Protein AF-A0A974SAD9-F1 (afdb_monomer)

Secondary structure (DSSP, 8-state):
--EEEEEEGGGSTHHHH-GGGTTEEEEEEEESTT--------TTSPPPGGG-TTTS-----EEEEEEEE---

Foldseek 3Di:
DKDKDKDQQLPDPVCVVVVQSNQKMKMKIKPQPPQDDDDDADPVRDDDPVSDVVPDPRPGIDIDIDMDHDDD

Solvent-accessible surface area (backbone atoms only — not comparable to full-atom values): 4501 Å² total; per-residue (Å²): 97,71,47,77,49,74,44,60,41,37,79,39,77,67,20,74,86,35,63,84,29,44,56,22,35,42,35,44,37,32,40,31,72,74,61,73,74,86,83,66,66,45,100,84,70,50,64,54,80,93,71,39,73,92,79,47,82,79,84,50,70,44,79,46,81,46,79,46,73,60,86,131

Organism: NCBI:txid2803784

pLDDT: mean 76.55, std 17.23, range [49.09, 95.38]

Structure (mmCIF, N/CA/C/O backbone):
data_AF-A0A974SAD9-F1
#
_entry.id   AF-A0A974SAD9-F1
#
loop_
_atom_site.group_PDB
_atom_site.id
_atom_site.type_symbol
_atom_site.labe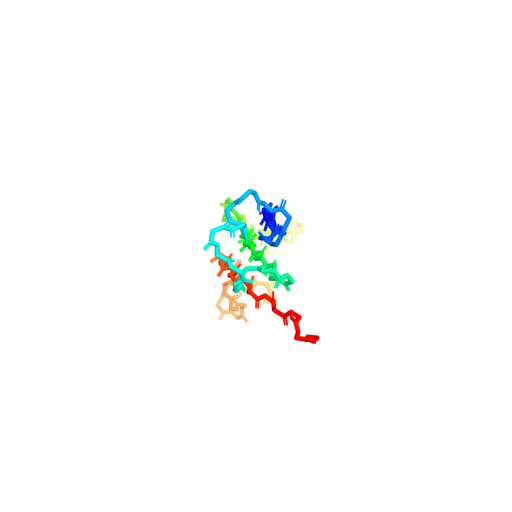l_atom_id
_atom_site.label_alt_id
_atom_site.label_comp_id
_atom_site.label_asym_id
_atom_site.label_entity_id
_atom_site.label_seq_id
_atom_site.pdbx_PDB_ins_code
_atom_site.Cartn_x
_atom_site.Cartn_y
_atom_site.Cartn_z
_atom_site.occupancy
_atom_site.B_iso_or_equiv
_atom_site.auth_seq_id
_atom_site.auth_comp_id
_atom_site.auth_asym_id
_atom_site.auth_atom_id
_atom_site.pdbx_PDB_model_num
ATOM 1 N N . MET A 1 1 ? -6.287 6.671 14.787 1.00 72.44 1 MET A N 1
ATOM 2 C CA . MET A 1 1 ? -5.228 7.260 13.921 1.00 72.44 1 MET A CA 1
ATOM 3 C C . MET A 1 1 ? -4.982 6.331 12.744 1.00 72.44 1 MET A C 1
ATOM 5 O O . MET A 1 1 ? -5.040 5.120 12.943 1.00 72.44 1 MET A O 1
ATOM 9 N N . ASN A 1 2 ? -4.685 6.882 11.564 1.00 81.50 2 ASN A N 1
ATOM 10 C CA . ASN A 1 2 ? -4.483 6.112 10.332 1.00 81.50 2 ASN A CA 1
ATOM 11 C C . ASN A 1 2 ? -3.080 6.389 9.779 1.00 81.50 2 ASN A C 1
ATOM 13 O O . ASN A 1 2 ? -2.622 7.532 9.810 1.00 81.50 2 ASN A O 1
ATOM 17 N N . LEU A 1 3 ? -2.407 5.354 9.280 1.00 84.69 3 LEU A N 1
ATOM 18 C CA . LEU A 1 3 ? -1.084 5.442 8.664 1.00 84.69 3 LEU A CA 1
ATOM 19 C C . LEU A 1 3 ? -1.191 5.075 7.186 1.00 84.69 3 LEU A C 1
ATOM 21 O O . LEU A 1 3 ? -1.768 4.051 6.831 1.00 84.69 3 LEU A O 1
ATOM 25 N N . ARG A 1 4 ? -0.590 5.883 6.313 1.00 89.69 4 ARG A N 1
ATOM 26 C CA . ARG A 1 4 ? -0.502 5.585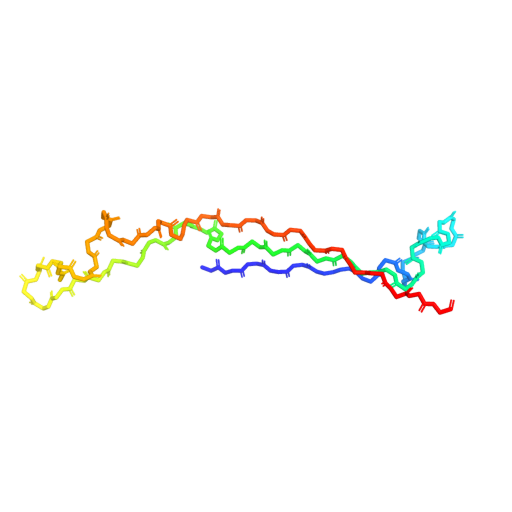 4.882 1.00 89.69 4 ARG A CA 1
ATOM 27 C C . ARG A 1 4 ? 0.918 5.806 4.385 1.00 89.69 4 ARG A C 1
ATOM 29 O O . ARG A 1 4 ? 1.462 6.893 4.533 1.00 89.69 4 ARG A O 1
ATOM 36 N N . LEU A 1 5 ? 1.476 4.780 3.753 1.00 92.56 5 LEU A N 1
ATOM 37 C CA . LEU A 1 5 ? 2.774 4.790 3.090 1.00 92.56 5 LEU A CA 1
ATOM 38 C C . LEU A 1 5 ? 2.577 4.516 1.600 1.00 92.56 5 LEU A C 1
ATOM 40 O O . LEU A 1 5 ? 1.760 3.679 1.214 1.00 92.56 5 LEU A O 1
ATOM 44 N N . PHE A 1 6 ? 3.330 5.205 0.750 1.00 93.88 6 PHE A N 1
ATOM 45 C CA . PHE A 1 6 ? 3.310 4.982 -0.691 1.00 93.88 6 PHE A CA 1
ATOM 46 C C . PHE A 1 6 ? 4.728 4.995 -1.255 1.00 93.88 6 PHE A C 1
ATOM 48 O O . PHE A 1 6 ? 5.610 5.667 -0.726 1.00 93.88 6 PHE A O 1
ATOM 55 N N . ALA A 1 7 ? 4.931 4.246 -2.334 1.00 94.06 7 ALA A N 1
ATOM 56 C CA . ALA A 1 7 ? 6.193 4.195 -3.050 1.00 94.06 7 ALA A CA 1
ATOM 57 C C . ALA A 1 7 ? 5.942 4.167 -4.559 1.00 94.06 7 ALA A C 1
ATOM 59 O O . ALA A 1 7 ? 5.223 3.303 -5.072 1.00 94.06 7 ALA A O 1
ATOM 60 N N . ASP A 1 8 ? 6.566 5.106 -5.267 1.00 94.50 8 ASP A N 1
ATOM 61 C CA . ASP A 1 8 ? 6.669 5.097 -6.723 1.00 94.50 8 ASP A CA 1
ATOM 62 C C . ASP A 1 8 ? 7.822 4.186 -7.137 1.00 94.50 8 ASP A C 1
ATOM 64 O O . ASP A 1 8 ? 8.972 4.612 -7.236 1.00 94.50 8 ASP A O 1
ATOM 68 N N . LEU A 1 9 ? 7.513 2.906 -7.353 1.00 91.94 9 LEU A N 1
ATOM 69 C CA . LEU A 1 9 ? 8.516 1.865 -7.585 1.00 91.94 9 LEU A CA 1
ATOM 70 C C . LEU A 1 9 ? 9.334 2.139 -8.849 1.00 91.94 9 LEU A C 1
ATOM 72 O O . LEU A 1 9 ? 10.532 1.893 -8.862 1.00 91.94 9 LEU A O 1
ATOM 76 N N . GLY A 1 10 ? 8.712 2.721 -9.877 1.00 89.62 10 GLY A N 1
ATOM 77 C CA . GLY A 1 10 ? 9.388 3.093 -11.122 1.00 89.62 10 GLY A CA 1
ATOM 78 C C . GLY A 1 10 ? 10.401 4.237 -10.997 1.00 89.62 10 GLY A C 1
ATOM 79 O O . GLY A 1 10 ? 11.253 4.368 -11.870 1.00 89.62 10 GLY A O 1
ATOM 80 N N . ALA A 1 11 ? 10.316 5.052 -9.941 1.00 89.44 11 ALA A N 1
ATOM 81 C CA . ALA A 1 11 ? 11.258 6.140 -9.674 1.00 89.44 11 ALA A CA 1
ATOM 82 C C . ALA A 1 11 ? 12.434 5.700 -8.785 1.00 89.44 11 ALA A C 1
ATOM 84 O O . ALA A 1 11 ? 13.382 6.460 -8.593 1.00 89.44 11 ALA A O 1
ATOM 85 N N . GLN A 1 12 ? 12.387 4.484 -8.232 1.00 91.62 12 GLN A N 1
ATOM 86 C CA . GLN A 1 12 ? 13.449 3.973 -7.376 1.00 91.62 12 GLN A CA 1
ATOM 87 C C . GLN A 1 12 ? 14.603 3.373 -8.192 1.00 91.62 12 GLN A C 1
ATOM 89 O O . GLN A 1 12 ? 14.367 2.816 -9.267 1.00 91.62 12 GLN A O 1
ATOM 94 N N . PRO A 1 13 ? 15.847 3.400 -7.671 1.00 92.50 13 PRO A N 1
ATOM 95 C CA . PRO A 1 13 ? 17.006 2.807 -8.344 1.00 92.50 13 PRO A CA 1
ATOM 96 C C . PRO A 1 13 ? 16.796 1.343 -8.754 1.00 92.50 13 PRO A C 1
ATOM 98 O O . PRO A 1 13 ? 17.239 0.945 -9.826 1.00 92.50 13 PRO A O 1
ATOM 101 N N . ILE A 1 14 ? 16.038 0.582 -7.955 1.00 90.88 14 ILE A N 1
ATOM 102 C CA . ILE A 1 14 ? 15.703 -0.826 -8.204 1.00 90.88 14 ILE A CA 1
ATOM 103 C C . ILE A 1 14 ? 14.939 -1.058 -9.523 1.00 90.88 14 ILE A C 1
ATOM 105 O O . ILE A 1 14 ? 14.993 -2.144 -10.093 1.00 90.88 14 ILE A O 1
ATOM 109 N N . ALA A 1 15 ? 14.262 -0.039 -10.065 1.00 91.31 15 ALA A N 1
ATOM 110 C CA . ALA A 1 15 ? 13.568 -0.140 -11.349 1.00 91.31 15 ALA A CA 1
ATOM 111 C C . ALA A 1 15 ? 14.517 -0.205 -12.556 1.00 91.31 15 ALA A C 1
ATOM 113 O O . ALA A 1 15 ? 14.072 -0.540 -13.657 1.00 91.31 15 ALA A O 1
ATOM 114 N N . ARG A 1 16 ? 15.808 0.112 -12.367 1.00 89.81 16 ARG A N 1
ATOM 115 C CA . ARG A 1 16 ? 16.841 -0.075 -13.397 1.00 89.81 16 ARG A CA 1
ATOM 116 C C . ARG A 1 16 ? 17.077 -1.558 -13.660 1.00 89.81 16 ARG A C 1
ATOM 118 O O . ARG A 1 16 ? 17.031 -1.974 -14.814 1.00 89.81 16 ARG A O 1
ATOM 125 N N . ASP A 1 17 ? 17.218 -2.334 -12.591 1.00 95.31 17 ASP A N 1
ATOM 126 C CA . ASP A 1 17 ? 17.440 -3.783 -12.654 1.00 95.31 17 ASP A CA 1
ATOM 127 C C . ASP A 1 17 ? 16.127 -4.551 -12.880 1.00 95.31 17 ASP A C 1
ATOM 129 O O . ASP A 1 17 ? 16.110 -5.651 -13.432 1.00 95.31 17 ASP A O 1
ATOM 133 N N . HIS A 1 18 ? 14.993 -3.938 -12.520 1.00 93.00 18 HIS A N 1
ATOM 134 C CA . HIS A 1 18 ? 13.657 -4.507 -12.676 1.00 93.00 18 HIS A CA 1
ATOM 135 C C . HIS A 1 18 ? 12.730 -3.599 -13.509 1.00 93.00 18 HIS A C 1
ATOM 137 O O . HIS A 1 18 ? 11.882 -2.890 -12.959 1.00 93.00 18 HIS A O 1
ATOM 143 N N . PRO A 1 19 ? 12.810 -3.662 -14.855 1.00 89.69 19 PRO A N 1
ATOM 144 C CA . PRO A 1 19 ? 12.006 -2.848 -15.774 1.00 89.69 19 PRO A CA 1
ATOM 145 C C . PRO A 1 19 ? 10.493 -2.925 -15.555 1.00 89.69 19 PRO A C 1
ATOM 147 O O . PRO A 1 19 ? 9.767 -1.968 -15.827 1.00 89.69 19 PRO A O 1
ATOM 150 N N . TRP A 1 20 ? 10.007 -4.055 -15.043 1.00 88.38 20 TRP A N 1
ATOM 151 C CA . TRP A 1 20 ? 8.593 -4.270 -14.749 1.00 88.38 20 TRP A CA 1
ATOM 152 C C . TRP A 1 20 ? 8.070 -3.363 -13.621 1.00 88.38 20 TRP A C 1
ATOM 154 O O . TRP A 1 20 ? 6.860 -3.165 -13.525 1.00 88.38 20 TRP A O 1
ATOM 164 N N . LEU A 1 21 ? 8.946 -2.738 -12.828 1.00 92.12 21 LEU A N 1
ATOM 165 C CA . LEU A 1 21 ? 8.577 -1.736 -11.824 1.00 92.12 21 LEU A CA 1
ATOM 166 C C . LEU A 1 21 ? 8.288 -0.353 -12.424 1.00 92.12 21 LEU A C 1
ATOM 168 O O . LEU A 1 21 ? 7.659 0.478 -11.767 1.00 92.12 21 LEU A O 1
ATOM 172 N N . ARG A 1 22 ? 8.692 -0.076 -13.672 1.00 91.69 22 ARG A N 1
ATOM 173 C CA . ARG A 1 22 ? 8.402 1.213 -14.324 1.00 91.69 22 ARG A CA 1
ATOM 174 C C . ARG A 1 22 ? 6.895 1.434 -14.423 1.00 91.69 22 ARG A C 1
ATOM 176 O O . ARG A 1 22 ? 6.169 0.542 -14.849 1.00 91.69 22 ARG A O 1
ATOM 183 N N . GLY A 1 23 ? 6.406 2.599 -14.008 1.00 91.06 23 GLY A N 1
ATOM 184 C CA . GLY A 1 23 ? 4.964 2.875 -13.964 1.00 91.06 23 GLY A CA 1
ATOM 185 C C . GLY A 1 23 ? 4.187 2.075 -12.906 1.00 91.06 23 GLY A C 1
ATOM 186 O O . GLY A 1 23 ? 2.956 2.098 -12.924 1.00 91.06 23 GLY A O 1
ATOM 187 N N . ALA A 1 24 ? 4.869 1.364 -11.996 1.00 94.75 24 ALA A N 1
ATOM 188 C CA . ALA A 1 24 ? 4.251 0.717 -10.844 1.00 94.75 24 ALA A CA 1
ATOM 189 C C . ALA A 1 24 ? 4.316 1.616 -9.598 1.00 94.75 24 ALA A C 1
ATOM 191 O O . ALA A 1 24 ? 5.331 2.259 -9.321 1.00 94.75 24 ALA A O 1
ATOM 192 N N . ARG A 1 25 ? 3.231 1.624 -8.823 1.00 94.38 25 ARG A N 1
ATOM 193 C CA . ARG A 1 25 ? 3.112 2.278 -7.518 1.00 94.38 25 ARG A CA 1
ATOM 194 C C . ARG A 1 25 ? 2.553 1.282 -6.511 1.00 94.38 25 ARG A C 1
ATOM 196 O O . ARG A 1 25 ? 1.555 0.621 -6.794 1.00 94.38 25 ARG A O 1
ATOM 203 N N . ALA A 1 26 ? 3.156 1.226 -5.331 1.00 94.38 26 ALA A N 1
ATOM 204 C CA . ALA A 1 26 ? 2.626 0.490 -4.189 1.00 94.38 26 ALA A CA 1
ATOM 205 C C . ALA A 1 26 ? 2.123 1.462 -3.118 1.00 94.38 26 ALA A C 1
ATOM 207 O O . ALA A 1 26 ? 2.663 2.554 -2.929 1.00 94.38 26 ALA A O 1
ATOM 208 N N . THR A 1 27 ? 1.063 1.086 -2.417 1.00 95.38 27 THR A N 1
ATOM 209 C CA . THR A 1 27 ? 0.515 1.843 -1.291 1.00 95.38 27 THR A CA 1
ATOM 210 C C . THR A 1 27 ? 0.098 0.879 -0.197 1.00 95.38 27 THR A C 1
ATOM 212 O O . THR A 1 27 ? -0.672 -0.044 -0.444 1.00 95.38 27 THR A O 1
ATOM 215 N N . LEU A 1 28 ? 0.594 1.117 1.012 1.00 93.12 28 LEU A N 1
ATOM 216 C CA . LEU A 1 28 ? 0.211 0.413 2.224 1.00 93.12 28 LEU A CA 1
ATOM 217 C C . LEU A 1 28 ? -0.579 1.385 3.100 1.00 93.12 28 LEU A C 1
ATOM 219 O O . LEU A 1 28 ? -0.085 2.455 3.449 1.00 93.12 28 LEU A O 1
ATOM 223 N N . SER A 1 29 ? -1.816 1.038 3.428 1.00 90.19 29 SER A N 1
ATOM 224 C CA . SER A 1 29 ? -2.652 1.797 4.359 1.00 90.19 29 SER A CA 1
ATOM 225 C C . SER A 1 29 ? -2.984 0.924 5.559 1.00 90.19 29 SER A C 1
ATOM 227 O O . SER A 1 29 ? -3.353 -0.235 5.392 1.00 90.19 29 SER A O 1
ATOM 229 N N . ILE A 1 30 ? -2.823 1.478 6.753 1.00 85.12 30 ILE A N 1
ATOM 230 C CA . ILE A 1 30 ? -3.229 0.872 8.013 1.00 85.12 30 ILE A CA 1
ATOM 231 C C . ILE A 1 30 ? -4.235 1.821 8.645 1.00 85.12 30 ILE A C 1
ATOM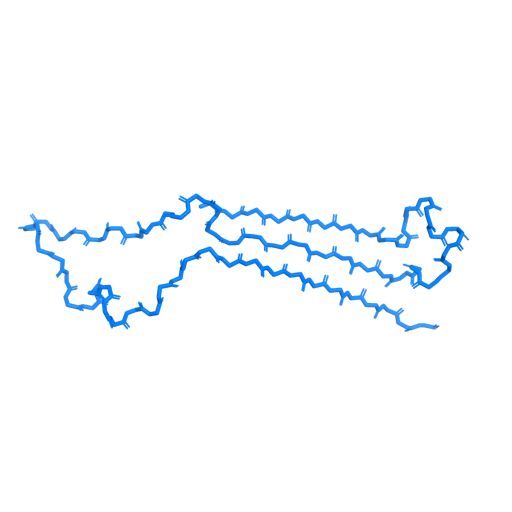 233 O O . ILE A 1 30 ? -3.881 2.918 9.088 1.00 85.12 30 ILE A O 1
ATOM 237 N N . ASP A 1 31 ? -5.487 1.398 8.670 1.00 81.69 31 ASP A N 1
ATOM 238 C CA . ASP A 1 31 ? -6.561 2.115 9.333 1.00 81.69 31 ASP A CA 1
ATOM 239 C C . ASP A 1 31 ? -6.695 1.597 10.765 1.00 81.69 31 ASP A C 1
ATOM 241 O O . ASP A 1 31 ? -6.546 0.400 11.030 1.00 81.69 31 ASP A O 1
ATOM 245 N N . ASN A 1 32 ? -6.946 2.520 11.693 1.00 74.81 32 ASN A N 1
ATOM 246 C CA . ASN A 1 32 ? -7.060 2.224 13.118 1.00 74.81 32 ASN A CA 1
ATOM 247 C C . ASN A 1 32 ? -5.781 1.605 13.741 1.00 74.81 32 ASN A C 1
ATOM 249 O O . ASN A 1 32 ? -5.809 0.565 14.401 1.00 74.81 32 ASN A O 1
ATOM 253 N N . LEU A 1 33 ? -4.627 2.264 13.545 1.00 66.31 33 LEU A N 1
ATOM 254 C CA . LEU A 1 33 ? -3.307 1.779 13.993 1.00 66.31 33 LEU A CA 1
ATOM 255 C C . LEU A 1 33 ? -3.235 1.481 15.507 1.00 66.31 33 LEU A C 1
ATOM 257 O O . LEU A 1 33 ? -2.545 0.548 15.910 1.00 66.31 33 LEU A O 1
ATOM 261 N N . PHE A 1 34 ? -3.962 2.247 16.325 1.00 67.69 34 PHE A N 1
ATOM 262 C CA . PHE A 1 34 ? -3.979 2.126 17.791 1.00 67.69 34 PHE A CA 1
ATOM 263 C C . PHE A 1 34 ? -5.260 1.488 18.342 1.00 67.69 34 PHE A C 1
AT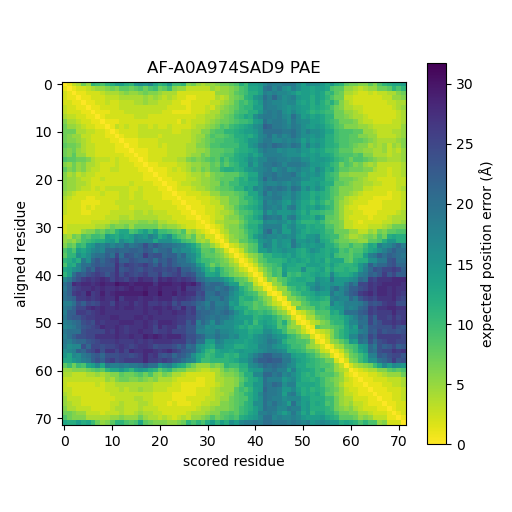OM 265 O O . PHE A 1 34 ? -5.515 1.607 19.533 1.00 67.69 34 PHE A O 1
ATOM 272 N N . ASP A 1 35 ? -6.060 0.836 17.490 1.00 64.44 35 ASP A N 1
ATOM 273 C CA . ASP A 1 35 ? -7.307 0.158 17.879 1.00 64.44 35 ASP A CA 1
ATOM 274 C C . ASP A 1 35 ? -8.231 1.028 18.757 1.00 64.44 35 ASP A C 1
ATOM 276 O O . ASP A 1 35 ? -8.786 0.603 19.770 1.00 64.44 35 ASP A O 1
ATOM 280 N N . SER A 1 36 ? -8.373 2.300 18.379 1.00 58.59 36 SER A N 1
ATOM 281 C CA . SER A 1 36 ? -9.267 3.230 19.055 1.00 58.59 36 SER A CA 1
ATOM 282 C C . SER A 1 36 ? -10.701 2.889 18.670 1.00 58.59 36 SER A C 1
ATOM 284 O O . SER A 1 36 ? -11.121 3.158 17.542 1.00 58.59 36 SER A O 1
ATOM 286 N N . ARG A 1 37 ? -11.456 2.305 19.599 1.00 60.53 37 ARG A N 1
ATOM 287 C CA . ARG A 1 37 ? -12.911 2.188 19.477 1.00 60.53 37 ARG A CA 1
ATOM 288 C C . ARG A 1 37 ? -13.548 3.516 19.867 1.00 60.53 37 ARG A C 1
ATOM 290 O O . ARG A 1 37 ? -13.149 4.139 20.848 1.00 60.53 37 ARG A O 1
ATOM 297 N N . GLN A 1 38 ? -14.523 3.963 19.086 1.00 55.53 38 GLN A N 1
ATOM 298 C CA . GLN A 1 38 ? -15.288 5.160 19.410 1.00 55.53 38 GLN A CA 1
ATOM 299 C C . GLN A 1 38 ? -16.231 4.832 20.579 1.00 55.53 38 GLN A C 1
ATOM 301 O O . GLN A 1 38 ? -17.270 4.210 20.380 1.00 55.53 38 GLN A O 1
ATOM 306 N N . GLU A 1 39 ? -15.868 5.217 21.806 1.00 56.06 39 GLU A N 1
ATOM 307 C CA . GLU A 1 39 ? -16.802 5.185 22.937 1.00 56.06 39 GLU A CA 1
ATOM 308 C C . GLU A 1 39 ? -17.752 6.383 22.834 1.00 56.06 39 GLU A C 1
ATOM 310 O O . GLU A 1 39 ? -17.384 7.517 23.139 1.00 56.06 39 GLU A O 1
ATOM 315 N N . VAL A 1 40 ? -18.986 6.137 22.393 1.00 54.41 40 VAL A N 1
ATOM 316 C CA . VAL A 1 40 ? -20.071 7.120 22.477 1.00 54.41 40 VAL A CA 1
ATOM 317 C C . VAL A 1 40 ? -20.828 6.873 23.779 1.00 54.41 40 VAL A C 1
ATOM 319 O O . VAL A 1 40 ? -21.467 5.834 23.945 1.00 54.41 40 VAL A O 1
ATOM 322 N N . ARG A 1 41 ? -20.753 7.822 24.715 1.00 52.41 41 ARG A N 1
ATOM 323 C CA . ARG A 1 41 ? -21.555 7.835 25.947 1.00 52.41 41 ARG A CA 1
ATOM 324 C C . ARG A 1 41 ? -22.533 9.008 25.869 1.00 52.41 41 ARG A C 1
ATOM 326 O O . ARG A 1 41 ? -22.107 10.124 25.583 1.00 52.41 41 ARG A O 1
ATOM 333 N N . ASP A 1 42 ? -23.825 8.759 26.084 1.00 50.16 42 ASP A N 1
ATOM 334 C CA . ASP A 1 42 ? -24.816 9.827 26.277 1.00 50.16 42 ASP A CA 1
ATOM 335 C C . ASP A 1 42 ? -24.520 10.606 27.578 1.00 50.16 42 ASP A C 1
ATOM 337 O O . ASP A 1 42 ? -23.847 10.097 28.478 1.00 50.16 42 ASP A O 1
ATOM 341 N N . GLY A 1 43 ? -25.059 11.820 27.722 1.00 50.72 43 GLY A N 1
ATOM 342 C CA . GLY A 1 43 ? -24.977 12.647 28.931 1.00 50.72 43 GLY A CA 1
ATOM 343 C C . 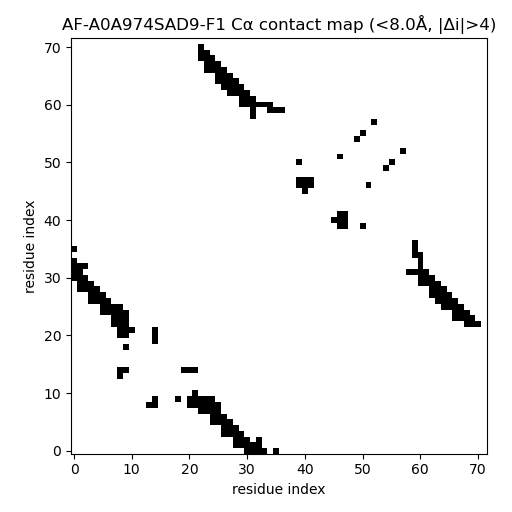GLY A 1 43 ? -25.607 12.017 30.184 1.00 50.72 43 GLY A C 1
ATOM 344 O O . GLY A 1 43 ? -25.413 12.533 31.281 1.00 50.72 43 GLY A O 1
ATOM 345 N N . THR A 1 44 ? -26.309 10.888 30.044 1.00 58.00 44 THR A N 1
ATOM 346 C CA . THR A 1 44 ? -26.832 10.056 31.144 1.00 58.00 44 THR A CA 1
ATOM 347 C C . THR A 1 44 ? -25.978 8.812 31.445 1.00 58.00 44 THR A C 1
ATOM 349 O O . THR A 1 44 ? -26.309 8.034 32.336 1.00 58.00 44 THR A O 1
ATOM 352 N N . GLY A 1 45 ? -24.865 8.608 30.727 1.00 55.53 45 GLY A N 1
ATOM 353 C CA . GLY A 1 45 ? -23.977 7.450 30.884 1.00 55.53 45 GLY A CA 1
ATOM 354 C C . GLY A 1 45 ? -24.450 6.174 30.177 1.00 55.53 45 GLY A C 1
ATOM 355 O O . GLY A 1 45 ? -23.758 5.159 30.245 1.00 55.53 45 GLY A O 1
ATOM 356 N N . VAL A 1 46 ? -25.590 6.215 29.479 1.00 55.50 46 VAL A N 1
ATOM 357 C CA . VAL A 1 46 ? -26.146 5.085 28.721 1.00 55.50 46 VAL A CA 1
ATOM 358 C C . VAL A 1 46 ? -25.619 5.113 27.281 1.00 55.50 46 VAL A C 1
ATOM 360 O O . VAL A 1 46 ? -25.629 6.150 26.621 1.00 55.50 46 VAL A O 1
ATOM 363 N N . THR A 1 47 ? -25.130 3.985 26.765 1.00 55.81 47 THR A N 1
ATOM 364 C CA . THR A 1 47 ? -24.720 3.862 25.355 1.00 55.81 47 THR A CA 1
ATOM 365 C C . THR A 1 47 ? -25.975 3.771 24.472 1.00 55.81 47 THR A C 1
ATOM 367 O O . THR A 1 47 ? -26.776 2.857 24.677 1.00 55.81 47 THR A O 1
ATOM 370 N N . PRO A 1 48 ? -26.197 4.680 23.500 1.00 56.62 48 PRO A N 1
ATOM 371 C CA . PRO A 1 48 ? -27.357 4.616 22.609 1.00 56.62 48 PRO A CA 1
ATOM 372 C C . PRO A 1 48 ? -27.412 3.288 21.839 1.00 56.62 48 PRO A C 1
ATOM 374 O O . PRO A 1 48 ? -26.382 2.807 21.367 1.00 56.62 48 PRO A O 1
ATOM 377 N N . ILE A 1 49 ? -28.613 2.720 21.657 1.00 55.84 49 ILE A N 1
ATOM 378 C CA . ILE A 1 49 ? -28.835 1.414 20.998 1.00 55.84 49 ILE A CA 1
ATOM 379 C C . ILE A 1 49 ? -28.154 1.306 19.621 1.00 55.84 49 ILE A C 1
ATOM 381 O O . ILE A 1 49 ? -27.692 0.229 19.253 1.00 55.84 49 ILE A O 1
ATOM 385 N N . SER A 1 50 ? -28.062 2.416 18.886 1.00 53.16 50 SER A N 1
ATOM 386 C CA . SER A 1 50 ? -27.447 2.530 17.557 1.00 53.16 50 SER A CA 1
ATOM 387 C C . SER A 1 50 ? -25.913 2.450 17.543 1.00 53.16 50 SER A C 1
ATOM 389 O O . SER A 1 50 ? -25.335 2.304 16.470 1.00 53.16 50 SER A O 1
ATOM 391 N N . TYR A 1 51 ? -25.261 2.516 18.707 1.00 50.06 51 TYR A N 1
ATOM 392 C CA . TYR A 1 51 ? -23.815 2.326 18.890 1.00 50.06 51 TYR A CA 1
ATOM 393 C C . TYR A 1 51 ? -23.492 1.076 19.720 1.00 50.06 51 TYR A C 1
ATOM 395 O O . TYR A 1 51 ? -22.367 0.929 20.202 1.00 50.06 51 TYR A O 1
ATOM 403 N N . GLN A 1 52 ? -24.459 0.170 19.911 1.00 55.06 52 GLN A N 1
ATOM 404 C CA . GLN A 1 52 ? -24.171 -1.109 20.550 1.00 55.06 52 GLN A CA 1
ATOM 405 C C . GLN A 1 52 ? -23.136 -1.874 19.707 1.00 55.06 52 GLN A C 1
ATOM 407 O O . GLN A 1 52 ? -23.355 -2.061 18.506 1.00 55.06 52 GLN A O 1
ATOM 412 N N . PRO A 1 53 ? -22.018 -2.316 20.310 1.00 51.72 53 PRO A N 1
ATOM 413 C CA . PRO A 1 53 ? -20.911 -2.949 19.594 1.00 51.72 53 PRO A CA 1
ATOM 414 C C . PRO A 1 53 ? -21.308 -4.239 18.859 1.00 51.72 53 PRO A C 1
ATOM 416 O O . PRO A 1 53 ? -20.586 -4.649 17.959 1.00 51.72 53 PRO A O 1
ATOM 419 N N . ASP A 1 54 ? -22.458 -4.832 19.190 1.00 49.62 54 ASP A N 1
ATOM 420 C CA . ASP A 1 54 ? -22.991 -6.038 18.544 1.00 49.62 54 ASP A CA 1
AT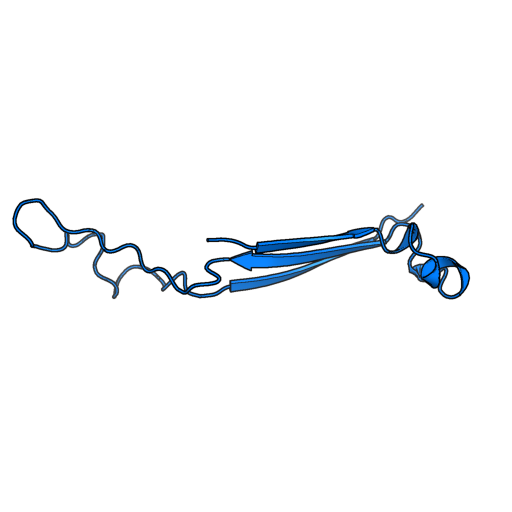OM 421 C C . ASP A 1 54 ? -23.705 -5.768 17.200 1.00 49.62 54 ASP A C 1
ATOM 423 O O . ASP A 1 54 ? -24.012 -6.711 16.474 1.00 49.62 54 ASP A O 1
ATOM 427 N N . LEU A 1 55 ? -23.980 -4.501 16.847 1.00 49.09 55 LEU A N 1
ATOM 428 C CA . LEU A 1 55 ? -24.667 -4.106 15.599 1.00 49.09 55 LEU A CA 1
ATOM 429 C C . LEU A 1 55 ? -23.766 -3.359 14.600 1.00 49.09 55 LEU A C 1
ATOM 431 O O . LEU A 1 55 ? -24.157 -3.161 13.449 1.00 49.09 55 LEU A O 1
ATOM 435 N N . LEU A 1 56 ? -22.571 -2.945 15.022 1.00 52.69 56 LEU A N 1
ATOM 436 C CA . LEU A 1 56 ? -21.551 -2.346 14.164 1.00 52.69 56 LEU A CA 1
ATOM 437 C C . LEU A 1 56 ? -20.443 -3.374 13.961 1.00 52.69 56 LEU A C 1
ATOM 439 O O . LEU A 1 56 ? -19.762 -3.736 14.917 1.00 52.69 56 LEU A O 1
ATOM 443 N N . ASP A 1 57 ? -20.252 -3.817 12.717 1.00 52.91 57 ASP A N 1
ATOM 444 C CA . ASP A 1 57 ? -19.109 -4.648 12.339 1.00 52.91 57 ASP A CA 1
ATOM 445 C C . ASP A 1 57 ? -17.841 -3.942 12.854 1.00 52.91 57 ASP A C 1
ATOM 447 O O . ASP A 1 57 ? -17.640 -2.763 12.522 1.00 52.91 57 ASP A O 1
ATOM 451 N N . PRO A 1 58 ? -17.045 -4.554 13.754 1.00 53.91 58 PRO A N 1
ATOM 452 C CA . PRO A 1 58 ? -15.968 -3.846 14.416 1.00 53.91 58 PRO A CA 1
ATOM 453 C C . PRO A 1 58 ? -14.999 -3.360 13.347 1.00 53.91 58 PRO A C 1
ATOM 455 O O . PRO A 1 58 ? -14.256 -4.145 12.759 1.00 53.91 58 PRO A O 1
ATOM 458 N N . VAL A 1 59 ? -14.982 -2.045 13.113 1.00 57.75 59 VAL A N 1
ATOM 459 C CA . VAL A 1 59 ? -13.968 -1.387 12.286 1.00 57.75 59 VAL A CA 1
ATOM 460 C C . VAL A 1 59 ? -12.675 -1.370 13.106 1.00 57.75 59 VAL A C 1
ATOM 462 O O . VAL A 1 59 ? -12.221 -0.343 13.609 1.00 57.75 59 VAL A O 1
ATOM 465 N N . GLY A 1 60 ? -12.137 -2.563 13.355 1.00 68.81 60 GLY A N 1
ATOM 466 C CA . GLY A 1 60 ? -10.879 -2.781 14.043 1.00 68.81 60 GLY A CA 1
ATOM 467 C C . GLY A 1 60 ? -9.715 -2.330 13.167 1.00 68.81 60 GLY A C 1
ATOM 468 O O . GLY A 1 60 ? -9.840 -1.459 12.303 1.00 68.81 60 GLY A O 1
ATOM 469 N N . ARG A 1 61 ? -8.552 -2.948 13.365 1.00 78.88 61 ARG A N 1
ATOM 470 C CA . ARG A 1 61 ? -7.369 -2.666 12.550 1.00 78.88 61 ARG A CA 1
ATOM 471 C C . ARG A 1 61 ? -7.516 -3.257 11.152 1.00 78.88 61 ARG A C 1
ATOM 473 O O . ARG A 1 61 ? -7.548 -4.475 10.998 1.00 78.88 61 ARG A O 1
ATOM 480 N N . SER A 1 62 ? -7.525 -2.403 10.134 1.00 81.44 62 SER A N 1
ATOM 481 C CA . SER A 1 62 ? -7.532 -2.827 8.732 1.00 81.44 62 SER A CA 1
ATOM 482 C C . SER A 1 62 ? -6.185 -2.528 8.087 1.00 81.44 62 SER A C 1
ATOM 484 O O . SER A 1 62 ? -5.654 -1.427 8.221 1.00 81.44 62 SER A O 1
ATOM 486 N N . VAL A 1 63 ? -5.617 -3.512 7.388 1.00 86.31 63 VAL A N 1
ATOM 487 C CA . VAL A 1 63 ? -4.377 -3.359 6.618 1.00 86.31 63 VAL A CA 1
ATOM 488 C C . VAL A 1 63 ? -4.696 -3.578 5.148 1.00 86.31 63 VAL A C 1
ATOM 490 O O . VAL A 1 63 ? -5.167 -4.642 4.753 1.00 86.31 63 VAL A O 1
ATOM 493 N N . LYS A 1 64 ? -4.413 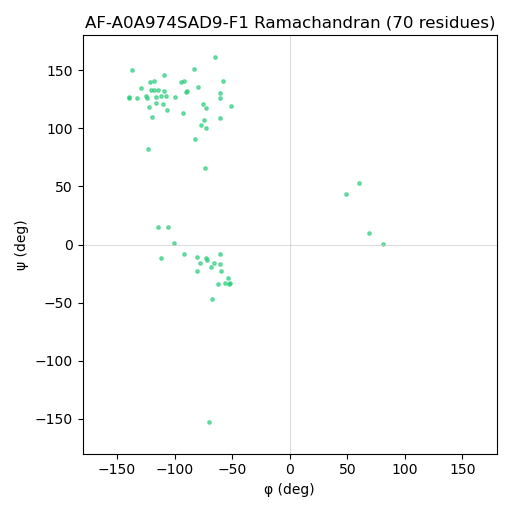-2.574 4.320 1.00 90.62 64 LYS A N 1
ATOM 494 C CA . LYS A 1 64 ? -4.667 -2.596 2.881 1.00 90.62 64 LYS A CA 1
ATOM 495 C C . LYS A 1 64 ? -3.381 -2.376 2.103 1.00 90.62 64 LYS A C 1
ATOM 497 O O . LYS A 1 64 ? -2.785 -1.301 2.166 1.00 90.62 64 LYS A O 1
ATOM 502 N N . LEU A 1 65 ? -3.000 -3.370 1.307 1.00 92.69 65 LEU A N 1
ATOM 503 C CA . LEU A 1 65 ? -1.955 -3.246 0.296 1.00 92.69 65 LEU A CA 1
ATOM 504 C C . LEU A 1 65 ? -2.602 -3.038 -1.075 1.00 92.69 65 LEU A C 1
ATOM 506 O O . LEU A 1 65 ? -3.474 -3.794 -1.487 1.00 92.69 65 LEU A O 1
ATOM 510 N N . THR A 1 66 ? -2.191 -1.992 -1.781 1.00 94.00 66 THR A N 1
ATOM 511 C CA . THR A 1 66 ? -2.646 -1.684 -3.140 1.00 94.00 66 THR A CA 1
ATOM 512 C C . THR A 1 66 ? -1.441 -1.561 -4.055 1.00 94.00 66 THR A C 1
ATOM 514 O O . THR A 1 66 ? -0.524 -0.790 -3.775 1.00 94.00 66 THR A O 1
ATOM 517 N N . VAL A 1 67 ? -1.463 -2.287 -5.169 1.00 93.75 67 VAL A N 1
ATOM 518 C CA . VAL A 1 67 ? -0.465 -2.181 -6.236 1.00 93.75 67 VAL A CA 1
ATOM 519 C C . VAL A 1 67 ? -1.166 -1.681 -7.490 1.00 93.75 67 VAL A C 1
ATOM 521 O O . VAL A 1 67 ? -2.177 -2.240 -7.906 1.00 93.75 67 VAL A O 1
ATOM 524 N N . ARG A 1 68 ? -0.639 -0.614 -8.088 1.00 94.12 6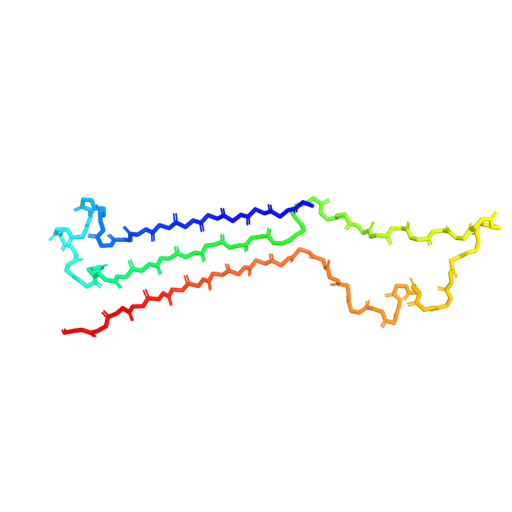8 ARG A N 1
ATOM 525 C CA . ARG A 1 68 ? -1.141 -0.043 -9.339 1.00 94.12 68 ARG A CA 1
ATOM 526 C C . ARG A 1 68 ? -0.040 -0.068 -10.384 1.00 94.12 68 ARG A C 1
ATOM 528 O O . ARG A 1 68 ? 1.069 0.377 -10.105 1.00 94.12 68 ARG A O 1
ATOM 535 N N . LYS A 1 69 ? -0.364 -0.529 -11.589 1.00 94.12 69 LYS A N 1
ATOM 536 C CA . LYS A 1 69 ? 0.542 -0.574 -12.739 1.00 94.12 69 LYS A CA 1
ATOM 537 C C . LYS A 1 69 ? -0.082 0.188 -13.902 1.00 94.12 69 LYS A C 1
ATOM 539 O O . LYS A 1 69 ? -1.222 -0.080 -14.267 1.00 94.12 69 LYS A O 1
ATOM 544 N N . LEU A 1 70 ? 0.661 1.141 -14.453 1.00 92.00 70 LEU A N 1
ATOM 545 C CA . LEU A 1 70 ? 0.330 1.782 -15.721 1.00 92.00 70 LEU A CA 1
ATOM 546 C C . LEU A 1 70 ? 0.972 0.986 -16.860 1.00 92.00 70 LEU A C 1
ATOM 548 O O . LEU A 1 70 ? 2.154 0.638 -16.782 1.00 92.00 70 LEU A O 1
ATOM 552 N N . PHE A 1 71 ? 0.178 0.697 -17.886 1.00 88.56 71 PHE A N 1
ATOM 553 C CA . PHE A 1 71 ? 0.612 0.061 -19.125 1.00 88.56 71 PHE A CA 1
ATOM 554 C C . PHE A 1 71 ? 0.591 1.128 -20.223 1.00 88.56 71 PHE A C 1
ATOM 556 O O . PHE A 1 71 ? -0.410 1.833 -20.358 1.00 88.56 71 PHE A O 1
ATOM 563 N N . PHE A 1 72 ? 1.704 1.281 -20.934 1.00 80.81 72 PHE A N 1
ATOM 564 C CA . PHE A 1 72 ? 1.911 2.230 -22.027 1.00 80.81 72 PHE A CA 1
ATOM 565 C C . PHE A 1 72 ? 2.794 1.588 -23.093 1.00 80.81 72 PHE A C 1
ATOM 567 O O . PHE A 1 72 ? 3.564 0.667 -22.725 1.00 80.81 72 PHE A O 1
#

Mean predicted aligned error: 11.01 Å

Radius of gyration: 20.07 Å; Cα contacts (8 Å, |Δi|>4): 105; chains: 1; bounding box: 46×19×53 Å

Sequence (72 aa):
MNLR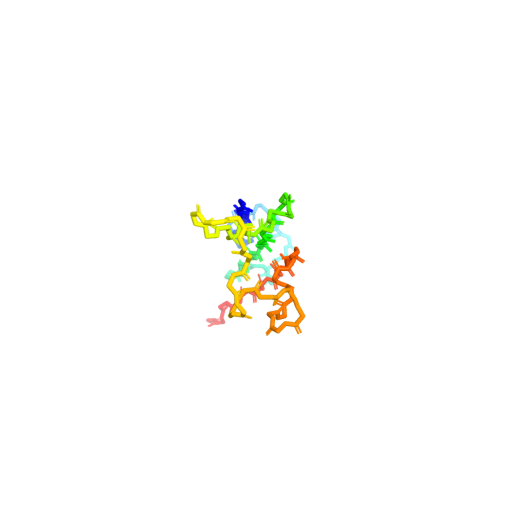LFADLGAQPIARDHPWLRGARATLSIDNLFDSRQEVRDGTGVTPISYQPDLLDPVGRSVKLTVRKLFF

Nearest PDB structures (foldseek):
  5g23-assembly1_A  TM=2.349E-01  e=1.687E+00  Thermus thermophilus HB8